Protein AF-A0A7C7J373-F1 (afdb_monomer)

Secondary structure (DSSP, 8-state):
-PPEEEEEHHHHHHHHSS--S-HHHHHHHHHHHHHHHHHHHT-EEEEE----SS-----------

pLDDT: mean 74.87, std 14.39, range [44.34, 89.94]

Structure (mmCIF, N/CA/C/O backbone):
data_AF-A0A7C7J373-F1
#
_entry.id   AF-A0A7C7J373-F1
#
loop_
_atom_site.group_PDB
_atom_site.id
_atom_site.type_symbol
_atom_site.label_atom_id
_atom_site.label_alt_id
_atom_site.label_comp_id
_atom_site.label_asym_id
_atom_site.label_entity_id
_atom_site.label_seq_id
_atom_site.pdbx_PDB_ins_code
_atom_site.Cartn_x
_atom_site.Cartn_y
_atom_site.Cartn_z
_atom_site.occupancy
_atom_site.B_iso_or_equiv
_atom_site.auth_seq_id
_atom_site.auth_comp_id
_atom_site.auth_asym_id
_atom_site.auth_atom_id
_atom_site.pdbx_PDB_model_num
ATOM 1 N N . MET A 1 1 ? -16.650 -3.122 16.497 1.00 56.84 1 MET A N 1
ATOM 2 C CA . MET A 1 1 ? -15.242 -3.510 16.727 1.00 56.84 1 MET A CA 1
ATOM 3 C C . MET A 1 1 ? -14.428 -3.125 15.499 1.00 56.84 1 MET A C 1
ATOM 5 O O . MET A 1 1 ? -14.828 -3.497 14.403 1.00 56.84 1 MET A O 1
ATOM 9 N N . SER A 1 2 ? -13.354 -2.344 15.654 1.00 68.75 2 SER A N 1
ATOM 10 C CA . SER A 1 2 ? -12.424 -2.053 1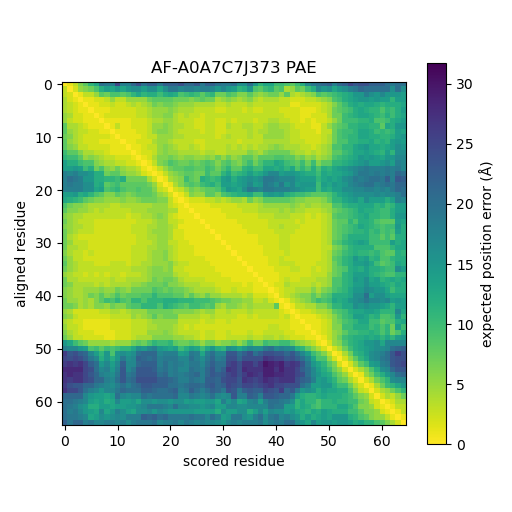4.552 1.00 68.75 2 SER A CA 1
ATOM 11 C C . SER A 1 2 ? -11.390 -3.173 14.489 1.00 68.75 2 SER A C 1
ATOM 13 O O . SER A 1 2 ? -10.685 -3.404 15.469 1.00 68.75 2 SER A O 1
ATOM 15 N N . GLN A 1 3 ? -11.351 -3.905 13.378 1.00 81.06 3 GLN A N 1
ATOM 16 C CA . GLN A 1 3 ? -10.374 -4.969 13.158 1.00 81.06 3 GLN A CA 1
ATOM 17 C C . GLN A 1 3 ? -9.141 -4.387 12.466 1.00 81.06 3 GLN A C 1
ATOM 19 O O . GLN A 1 3 ? -9.268 -3.512 11.603 1.00 81.06 3 GLN A O 1
ATOM 24 N N . LYS A 1 4 ? -7.958 -4.873 12.849 1.00 86.38 4 LYS A N 1
ATOM 25 C CA . LYS A 1 4 ? -6.715 -4.598 12.127 1.00 86.38 4 LYS A CA 1
ATOM 26 C C . LYS A 1 4 ? -6.468 -5.737 11.151 1.00 86.38 4 LYS A C 1
ATOM 28 O O . LYS A 1 4 ? -6.473 -6.894 11.561 1.00 86.38 4 LYS A O 1
ATOM 33 N N . LEU A 1 5 ? -6.268 -5.405 9.884 1.00 87.62 5 LEU A N 1
ATOM 34 C CA . LEU A 1 5 ? -5.988 -6.366 8.828 1.00 87.62 5 LEU A CA 1
ATOM 35 C C . LEU A 1 5 ? -4.595 -6.093 8.269 1.00 87.62 5 LEU A C 1
ATOM 37 O O . LEU A 1 5 ? -4.313 -4.972 7.848 1.00 87.62 5 LEU A O 1
ATOM 41 N N . ILE A 1 6 ? -3.746 -7.117 8.280 1.00 89.12 6 ILE A N 1
ATOM 42 C CA . ILE A 1 6 ? -2.409 -7.085 7.684 1.00 89.12 6 ILE A CA 1
ATOM 43 C C . ILE A 1 6 ? -2.462 -7.940 6.420 1.00 89.12 6 ILE A C 1
ATOM 45 O O . ILE A 1 6 ? -2.945 -9.071 6.467 1.00 89.12 6 I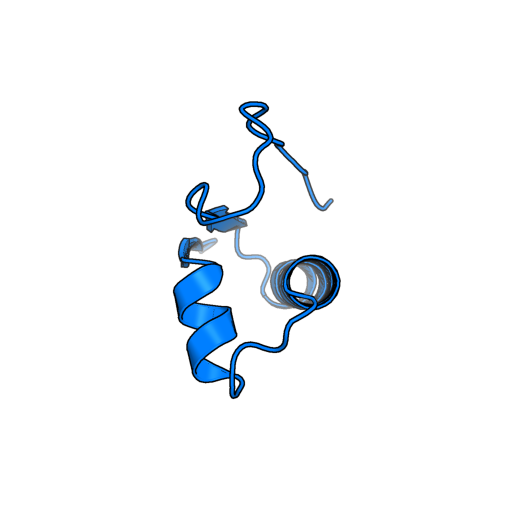LE A O 1
ATOM 49 N N . ILE A 1 7 ? -2.024 -7.379 5.297 1.00 87.25 7 ILE A N 1
ATOM 50 C CA . ILE A 1 7 ? -2.123 -7.990 3.969 1.00 87.25 7 ILE A CA 1
ATOM 51 C C . ILE A 1 7 ? -0.735 -8.031 3.327 1.00 87.25 7 ILE A C 1
ATOM 53 O O . ILE A 1 7 ? -0.037 -7.019 3.325 1.00 87.25 7 ILE A O 1
ATOM 57 N N . ASP A 1 8 ? -0.376 -9.169 2.735 1.00 87.19 8 ASP A N 1
ATOM 58 C CA . ASP A 1 8 ? 0.751 -9.280 1.803 1.00 87.19 8 ASP A CA 1
ATOM 59 C C . ASP A 1 8 ? 0.330 -8.743 0.426 1.00 87.19 8 ASP A C 1
ATOM 61 O O . ASP A 1 8 ? -0.562 -9.288 -0.238 1.00 87.19 8 ASP A O 1
ATOM 65 N N . GLY A 1 9 ? 0.947 -7.637 0.017 1.00 86.69 9 GLY A N 1
ATOM 66 C CA . GLY A 1 9 ? 0.621 -6.928 -1.210 1.00 86.69 9 GLY A CA 1
ATOM 67 C C . GLY A 1 9 ? 0.945 -7.722 -2.474 1.00 86.69 9 GLY A C 1
ATOM 68 O O . GLY A 1 9 ? 0.138 -7.721 -3.403 1.00 86.69 9 GLY A O 1
ATOM 69 N N . TYR A 1 10 ? 2.066 -8.448 -2.517 1.00 83.12 10 TYR A N 1
ATOM 70 C CA . TYR A 1 10 ? 2.451 -9.208 -3.713 1.00 83.12 10 TYR A CA 1
ATOM 71 C C . TYR A 1 10 ? 1.627 -10.471 -3.872 1.00 83.12 10 TYR A C 1
ATOM 73 O O . TYR A 1 10 ? 1.263 -10.823 -4.995 1.00 83.12 10 TYR A O 1
ATOM 81 N N . ASN A 1 11 ? 1.272 -11.122 -2.763 1.00 85.88 11 ASN A N 1
ATOM 82 C CA . ASN A 1 11 ? 0.352 -12.248 -2.821 1.00 85.88 11 ASN A CA 1
ATOM 83 C C . ASN A 1 11 ? -1.007 -11.810 -3.390 1.00 85.88 11 ASN A C 1
ATOM 85 O O . ASN A 1 11 ? -1.537 -12.445 -4.301 1.00 85.88 11 ASN A O 1
ATOM 89 N N . LEU A 1 12 ? -1.526 -10.668 -2.926 1.00 86.31 12 LEU A N 1
ATOM 90 C CA . LEU A 1 12 ? -2.794 -10.127 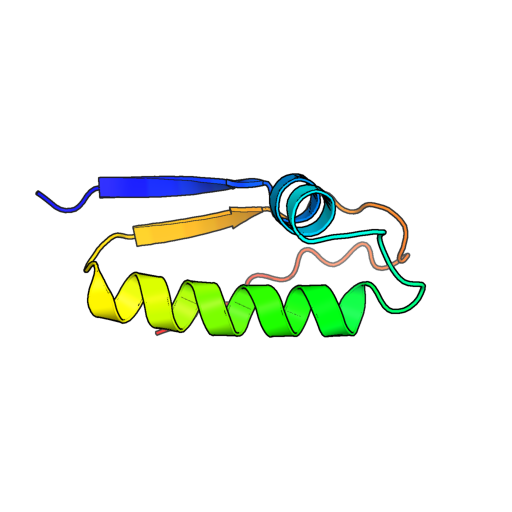-3.408 1.00 86.31 12 LEU A CA 1
ATOM 91 C C . LEU A 1 12 ? -2.737 -9.692 -4.883 1.00 86.31 12 LEU A C 1
ATOM 93 O O . LEU A 1 12 ? -3.711 -9.896 -5.608 1.00 86.31 12 LEU A O 1
ATOM 97 N N . LEU A 1 13 ? -1.609 -9.140 -5.343 1.00 83.62 13 LEU A N 1
ATOM 98 C CA . LEU A 1 13 ? -1.381 -8.847 -6.764 1.00 83.62 13 LEU A CA 1
ATOM 99 C C . LEU A 1 13 ? -1.317 -10.127 -7.608 1.00 83.62 13 LEU A C 1
ATOM 101 O O . LEU A 1 13 ? -1.949 -10.195 -8.659 1.00 83.62 13 LEU A O 1
ATOM 105 N N . GLY A 1 14 ? -0.630 -11.167 -7.129 1.00 79.62 14 GLY A N 1
ATOM 106 C CA . GLY A 1 14 ? -0.518 -12.452 -7.825 1.00 79.62 14 GLY A CA 1
ATOM 107 C C . GLY A 1 14 ? -1.854 -13.184 -7.994 1.00 79.62 14 GLY A C 1
ATOM 108 O O . GLY A 1 14 ? -2.047 -13.891 -8.980 1.00 79.62 14 GLY A O 1
ATOM 109 N N . VAL A 1 15 ? -2.808 -12.981 -7.078 1.00 81.44 15 VAL A N 1
ATOM 110 C CA . VAL A 1 15 ? -4.173 -13.532 -7.192 1.00 81.44 15 VAL A CA 1
ATOM 111 C C . VAL A 1 15 ? -5.013 -12.795 -8.248 1.00 81.44 15 VAL A C 1
ATOM 113 O O . VAL A 1 15 ? -5.955 -13.370 -8.792 1.00 81.44 15 VAL A O 1
ATOM 116 N N . ARG A 1 16 ? -4.692 -11.534 -8.572 1.00 74.19 16 ARG A N 1
ATOM 117 C CA . ARG A 1 16 ? -5.476 -10.702 -9.507 1.00 74.19 16 ARG A CA 1
ATOM 118 C C . ARG A 1 16 ? -5.198 -10.979 -10.982 1.00 74.19 16 ARG A C 1
ATOM 120 O O . ARG A 1 16 ? -6.008 -10.597 -11.824 1.00 74.19 16 ARG A O 1
ATOM 127 N N . GLY A 1 17 ? -4.103 -11.656 -11.306 1.00 70.38 17 GLY A N 1
ATOM 128 C CA . GLY A 1 17 ? -3.763 -12.009 -12.678 1.00 70.38 17 GLY A CA 1
ATOM 129 C C . GLY A 1 17 ? -2.262 -12.205 -12.876 1.00 70.38 17 GLY A C 1
ATOM 130 O O . GLY A 1 17 ? -1.488 -12.063 -11.929 1.00 70.38 17 GLY A O 1
ATOM 131 N N . PRO A 1 18 ? -1.828 -12.544 -14.104 1.00 65.31 18 PRO A N 1
ATOM 132 C CA . PRO A 1 18 ? -0.410 -12.660 -14.411 1.00 65.31 18 PRO A CA 1
ATOM 133 C C . PRO A 1 18 ? 0.292 -11.338 -14.092 1.00 65.31 18 PRO A C 1
ATOM 135 O O . PRO A 1 18 ? -0.095 -10.292 -14.613 1.00 65.31 18 PRO A O 1
ATOM 138 N N . ILE A 1 19 ? 1.322 -11.401 -13.245 1.00 63.53 19 ILE A N 1
ATOM 139 C CA . ILE A 1 19 ? 2.141 -10.248 -12.869 1.00 63.53 19 ILE A CA 1
ATOM 140 C C . ILE A 1 19 ? 2.728 -9.656 -14.154 1.00 63.53 19 ILE A C 1
ATOM 142 O O . ILE A 1 19 ? 3.566 -10.272 -14.817 1.00 63.53 19 ILE A O 1
ATOM 146 N N . ARG A 1 20 ? 2.225 -8.483 -14.545 1.00 63.97 20 ARG A N 1
ATOM 147 C CA . ARG A 1 20 ? 2.693 -7.754 -15.724 1.00 63.97 20 ARG A CA 1
ATOM 148 C C . ARG A 1 20 ? 4.030 -7.085 -15.419 1.00 63.97 20 ARG A C 1
ATOM 150 O O . ARG A 1 20 ? 4.394 -6.888 -14.265 1.00 63.97 20 ARG A O 1
ATOM 157 N N . ALA A 1 21 ? 4.753 -6.722 -16.476 1.00 61.59 21 ALA A N 1
ATOM 158 C CA . ALA A 1 21 ? 6.059 -6.072 -16.375 1.00 61.59 21 ALA A CA 1
ATOM 159 C C . ALA A 1 21 ? 6.035 -4.750 -15.574 1.00 61.59 21 ALA A C 1
ATOM 161 O O . ALA A 1 21 ? 7.077 -4.333 -15.081 1.00 61.59 21 ALA A O 1
ATOM 162 N N . ASP A 1 22 ? 4.863 -4.124 -15.416 1.00 70.44 22 ASP A N 1
ATOM 163 C CA . ASP A 1 22 ? 4.681 -2.873 -14.677 1.00 70.44 22 ASP A CA 1
ATOM 164 C C . ASP A 1 22 ? 4.089 -3.113 -13.274 1.00 70.44 22 ASP A C 1
ATOM 166 O O . ASP A 1 22 ? 2.925 -2.828 -12.990 1.00 70.44 22 ASP A O 1
ATOM 170 N N . MET A 1 23 ? 4.899 -3.704 -12.389 1.00 74.25 23 MET A N 1
ATOM 171 C CA . MET A 1 23 ? 4.511 -3.965 -10.993 1.00 74.25 23 MET A CA 1
ATOM 172 C C . MET A 1 23 ? 4.242 -2.685 -10.193 1.00 74.25 23 MET A C 1
ATOM 174 O O . MET A 1 23 ? 3.479 -2.721 -9.229 1.00 74.25 23 MET A O 1
ATOM 178 N N . GLU A 1 24 ? 4.842 -1.561 -10.583 1.00 76.94 24 GLU A N 1
ATOM 179 C CA . GLU A 1 24 ? 4.670 -0.282 -9.895 1.00 76.94 24 GLU A CA 1
ATOM 180 C C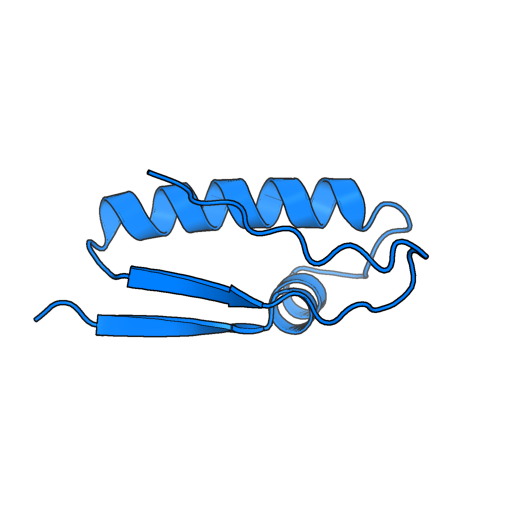 . GLU A 1 24 ? 3.267 0.290 -10.101 1.00 76.94 24 GLU A C 1
ATOM 182 O O . GLU A 1 24 ? 2.613 0.669 -9.127 1.00 76.94 24 GLU A O 1
ATOM 187 N N . GLN A 1 25 ? 2.754 0.279 -11.337 1.00 81.38 25 GLN A N 1
ATOM 188 C CA . GLN A 1 25 ? 1.378 0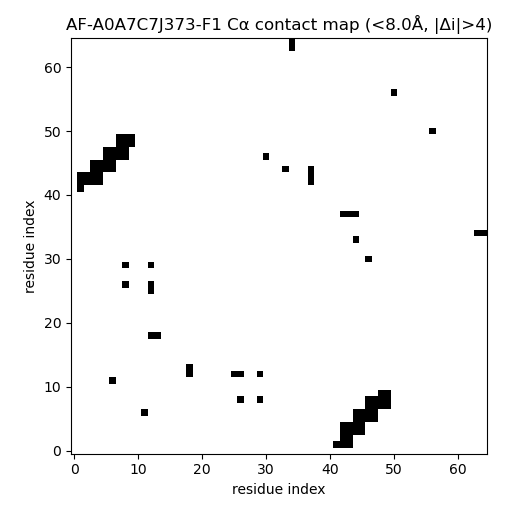.709 -11.606 1.00 81.38 25 GLN A CA 1
ATOM 189 C C . GLN A 1 25 ? 0.349 -0.161 -10.875 1.00 81.38 25 GLN A C 1
ATOM 191 O O . GLN A 1 25 ? -0.575 0.364 -10.248 1.00 81.38 25 GLN A O 1
ATOM 196 N N . GLU A 1 26 ? 0.536 -1.481 -10.893 1.00 81.56 26 GLU A N 1
ATOM 197 C CA . GLU A 1 26 ? -0.338 -2.431 -10.194 1.00 81.56 26 GLU A CA 1
ATOM 198 C C . GLU A 1 26 ? -0.297 -2.219 -8.671 1.00 81.56 26 GLU A C 1
ATOM 200 O O . GLU A 1 26 ? -1.339 -2.218 -8.006 1.00 81.56 26 GLU A O 1
ATOM 205 N N . ARG A 1 27 ? 0.890 -1.949 -8.107 1.00 84.31 27 ARG A N 1
ATOM 206 C CA . ARG A 1 27 ? 1.061 -1.589 -6.692 1.00 84.31 27 ARG A CA 1
ATOM 207 C C . ARG A 1 27 ? 0.281 -0.325 -6.343 1.00 84.31 27 ARG A C 1
ATOM 209 O O . ARG A 1 27 ? -0.493 -0.330 -5.385 1.00 84.31 27 ARG A O 1
ATOM 216 N N . THR A 1 28 ? 0.452 0.749 -7.113 1.00 84.81 28 THR A N 1
ATOM 217 C CA . THR A 1 28 ? -0.261 2.014 -6.887 1.00 84.81 28 THR A CA 1
ATOM 218 C C . THR A 1 28 ? -1.773 1.822 -6.976 1.00 84.81 28 THR A C 1
ATOM 220 O O . THR A 1 28 ? -2.509 2.293 -6.105 1.00 84.81 28 THR A O 1
ATOM 223 N N . GLN A 1 29 ? -2.252 1.084 -7.978 1.00 87.06 29 GLN A N 1
ATOM 224 C CA . GLN A 1 29 ? -3.674 0.789 -8.120 1.00 87.06 29 GLN A CA 1
ATOM 225 C C . GLN A 1 29 ? -4.213 -0.005 -6.920 1.00 87.06 29 GLN A C 1
ATOM 227 O O . GLN A 1 29 ? -5.270 0.336 -6.378 1.00 87.06 29 GLN A O 1
ATOM 232 N N . LEU A 1 30 ? -3.470 -1.012 -6.450 1.00 87.38 30 LEU A N 1
ATOM 233 C CA . LEU A 1 30 ? -3.848 -1.798 -5.279 1.00 87.38 30 LEU A CA 1
ATOM 234 C C . LEU A 1 30 ? -3.958 -0.930 -4.016 1.00 87.38 30 LEU A C 1
ATOM 236 O O . LEU A 1 30 ? -4.939 -1.048 -3.279 1.00 87.38 30 LEU A O 1
ATOM 240 N N . ILE A 1 31 ? -3.003 -0.025 -3.786 1.00 88.00 31 ILE A N 1
ATOM 241 C CA . ILE A 1 31 ? -3.031 0.917 -2.656 1.00 88.00 31 ILE A CA 1
ATOM 242 C C . ILE A 1 31 ? -4.297 1.786 -2.708 1.00 88.00 31 ILE A C 1
ATOM 244 O O . ILE A 1 31 ? -5.009 1.897 -1.707 1.00 88.00 31 ILE A O 1
ATOM 248 N N . HIS A 1 32 ? -4.636 2.349 -3.872 1.00 89.62 32 HIS A N 1
ATOM 249 C CA . HIS A 1 32 ? -5.847 3.162 -4.035 1.00 89.62 32 HIS A CA 1
ATOM 250 C C . HIS A 1 32 ? -7.134 2.380 -3.741 1.00 89.62 32 HIS A C 1
ATOM 252 O O . HIS A 1 32 ? -8.054 2.890 -3.090 1.00 89.62 32 HIS A O 1
ATOM 258 N N . GLU A 1 33 ? -7.224 1.137 -4.203 1.00 88.94 33 GLU A N 1
ATOM 259 C CA . GLU A 1 33 ? -8.390 0.292 -3.955 1.00 88.94 33 GLU A CA 1
ATOM 260 C C . GLU A 1 33 ? -8.524 -0.100 -2.481 1.00 88.94 33 GLU A C 1
ATOM 262 O O . GLU A 1 33 ? -9.631 -0.056 -1.931 1.00 88.94 33 GLU A O 1
ATOM 267 N N . LEU A 1 34 ? -7.408 -0.420 -1.822 1.00 88.75 34 LEU A N 1
ATOM 268 C CA . LEU A 1 34 ? -7.381 -0.746 -0.399 1.00 88.75 34 LEU A CA 1
ATOM 269 C C . LEU A 1 34 ? -7.695 0.475 0.471 1.00 88.75 34 LEU A C 1
ATOM 271 O O . LEU A 1 34 ? -8.428 0.331 1.449 1.00 88.75 34 LEU A O 1
ATOM 275 N N . GLY A 1 35 ? -7.272 1.677 0.070 1.00 87.44 35 GLY A N 1
ATOM 276 C CA . GLY A 1 35 ? -7.711 2.931 0.688 1.00 87.44 35 GLY A CA 1
ATOM 277 C C . GLY A 1 35 ? -9.234 3.086 0.629 1.00 87.44 35 GLY A C 1
ATOM 278 O O . GLY A 1 35 ? -9.895 3.226 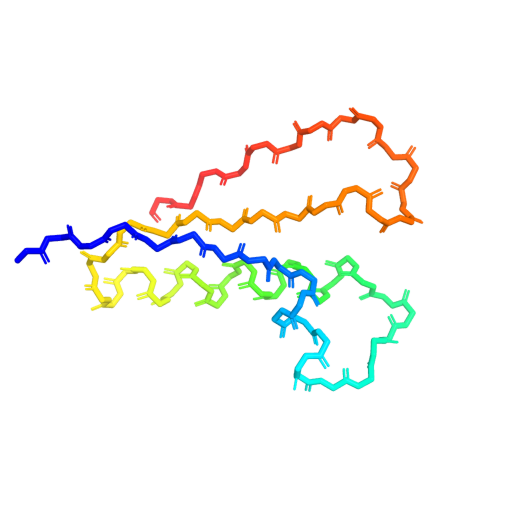1.657 1.00 87.44 35 GLY A O 1
ATOM 279 N N . ARG A 1 36 ? -9.834 2.919 -0.561 1.00 88.31 36 ARG A N 1
ATOM 280 C CA . ARG A 1 36 ? -11.303 2.952 -0.725 1.00 88.31 36 ARG A CA 1
ATOM 281 C C . ARG A 1 36 ? -12.017 1.855 0.070 1.00 88.31 36 ARG A C 1
ATOM 283 O O . ARG A 1 36 ? -13.179 2.027 0.449 1.00 88.31 36 ARG A O 1
ATOM 290 N N . TYR A 1 37 ? -11.385 0.703 0.269 1.00 86.81 37 TYR A N 1
ATOM 291 C CA . TYR A 1 37 ? -11.925 -0.376 1.093 1.00 86.81 37 TYR A CA 1
ATOM 292 C C . TYR A 1 37 ? -11.874 -0.027 2.587 1.00 86.81 37 TYR A C 1
ATOM 294 O O . TYR A 1 37 ? -12.880 -0.195 3.284 1.00 86.81 37 TYR A O 1
ATOM 302 N N . ALA A 1 38 ? -10.753 0.528 3.058 1.00 85.44 38 ALA A N 1
ATOM 303 C CA . ALA A 1 38 ? -10.557 0.971 4.435 1.00 85.44 38 ALA A CA 1
ATOM 304 C C . ALA A 1 38 ? -11.601 2.020 4.846 1.00 85.44 38 ALA A C 1
ATOM 306 O O . ALA A 1 38 ? -12.265 1.848 5.874 1.00 85.44 38 ALA A O 1
ATOM 307 N N . THR A 1 39 ? -11.849 3.028 3.997 1.00 83.19 39 THR A N 1
ATOM 308 C CA . THR A 1 39 ? -12.862 4.067 4.251 1.00 83.19 39 THR A CA 1
ATOM 309 C C . THR A 1 39 ? -14.269 3.479 4.394 1.00 83.19 39 THR A C 1
ATOM 311 O O . THR A 1 39 ? -15.030 3.883 5.271 1.00 83.19 39 THR A O 1
ATOM 314 N N . ARG A 1 40 ? -14.631 2.487 3.565 1.00 86.25 40 ARG A N 1
ATOM 315 C CA . ARG A 1 40 ? -15.970 1.870 3.596 1.00 86.25 40 ARG A CA 1
ATOM 316 C C . ARG A 1 40 ? -16.176 0.927 4.775 1.00 86.25 40 ARG A C 1
ATOM 318 O O . ARG A 1 40 ? -17.279 0.853 5.307 1.00 86.25 40 ARG A O 1
ATOM 325 N N . ARG A 1 41 ? -15.150 0.161 5.155 1.00 84.00 41 ARG A N 1
ATOM 326 C CA . ARG A 1 41 ? -15.266 -0.896 6.174 1.00 84.00 41 ARG A CA 1
ATOM 327 C C . ARG A 1 41 ? -14.896 -0.436 7.585 1.00 84.00 41 ARG A C 1
ATOM 329 O O . ARG A 1 41 ? -15.191 -1.157 8.533 1.00 84.00 41 ARG A O 1
ATOM 336 N N . ARG A 1 42 ? -14.300 0.757 7.743 1.00 82.25 42 ARG A N 1
ATOM 337 C CA . ARG A 1 42 ? -13.826 1.304 9.033 1.00 82.25 42 ARG A CA 1
ATOM 338 C C . ARG A 1 42 ? -12.907 0.317 9.773 1.00 82.25 42 ARG A C 1
ATOM 340 O O . ARG A 1 42 ? -12.999 0.151 10.989 1.00 82.25 42 ARG A O 1
ATOM 347 N N . HIS A 1 43 ? -12.057 -0.375 9.018 1.00 81.75 43 HIS A N 1
ATOM 348 C CA . HIS A 1 43 ? -11.007 -1.258 9.526 1.00 81.75 43 HIS A CA 1
ATOM 349 C C . HIS A 1 43 ? -9.653 -0.604 9.287 1.00 81.75 43 HIS A C 1
ATOM 351 O O . HIS A 1 43 ? -9.472 0.091 8.287 1.00 81.75 43 HIS A O 1
ATOM 357 N N . GLN A 1 44 ? -8.701 -0.840 10.185 1.00 84.38 44 GLN A N 1
ATOM 358 C CA . GLN A 1 44 ? -7.329 -0.403 9.968 1.00 84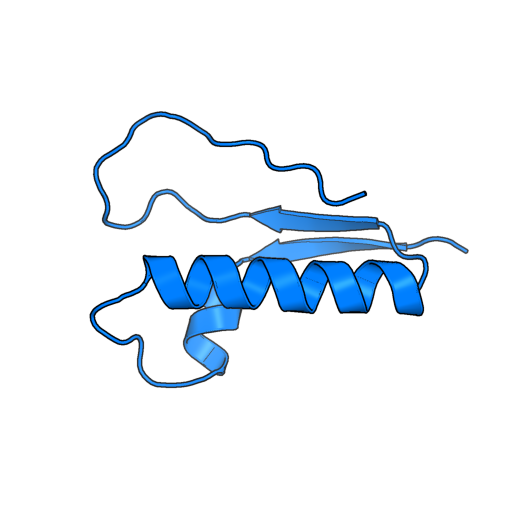.38 44 GLN A CA 1
ATOM 359 C C . GLN A 1 44 ? -6.649 -1.420 9.048 1.00 84.38 44 GLN A C 1
ATOM 361 O O . GLN A 1 44 ? -6.492 -2.579 9.431 1.00 84.38 44 GLN A O 1
ATOM 366 N N . LEU A 1 45 ? -6.276 -1.000 7.840 1.00 88.81 45 LEU A N 1
ATOM 367 C CA . LEU A 1 45 ? -5.538 -1.834 6.896 1.00 88.81 45 LEU A CA 1
ATOM 368 C C . LEU A 1 45 ? -4.056 -1.467 6.914 1.00 88.81 45 LEU A C 1
ATOM 370 O O . LEU A 1 45 ? -3.703 -0.291 6.873 1.00 88.81 45 LEU A O 1
ATOM 374 N N . ILE A 1 46 ? -3.208 -2.489 6.948 1.00 89.94 46 ILE A N 1
ATOM 375 C CA . ILE A 1 46 ? -1.763 -2.393 6.762 1.00 89.94 46 ILE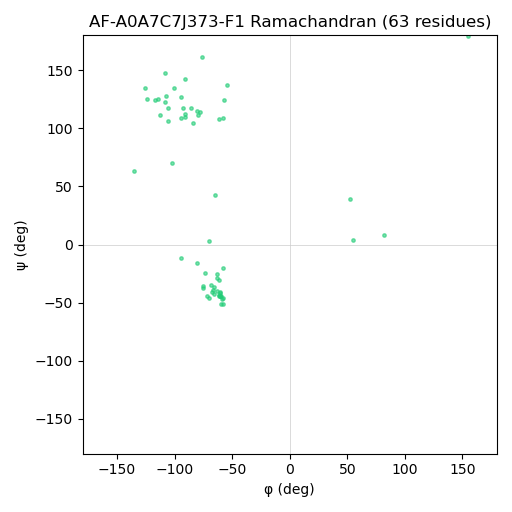 A CA 1
ATOM 376 C C . ILE A 1 46 ? -1.417 -3.327 5.608 1.00 89.94 46 ILE A C 1
ATOM 378 O O . ILE A 1 46 ? -1.766 -4.507 5.633 1.00 89.94 46 ILE A O 1
ATOM 382 N N . VAL A 1 47 ? -0.757 -2.790 4.590 1.00 88.56 47 VAL A N 1
ATOM 383 C CA . VAL A 1 47 ? -0.345 -3.545 3.406 1.00 88.56 47 VAL A CA 1
ATOM 384 C C . VAL A 1 47 ? 1.168 -3.574 3.394 1.00 88.56 47 VAL A C 1
ATOM 386 O O . VAL A 1 47 ? 1.798 -2.522 3.474 1.00 88.56 47 VAL A O 1
ATOM 389 N N . VAL A 1 48 ? 1.736 -4.772 3.328 1.00 87.50 48 VAL A N 1
ATOM 390 C CA . VAL A 1 48 ? 3.181 -4.986 3.316 1.00 87.50 48 VAL A CA 1
ATOM 391 C C . VAL A 1 48 ? 3.584 -5.430 1.921 1.00 87.50 48 VAL A C 1
ATOM 393 O O . VAL A 1 48 ? 3.082 -6.429 1.411 1.00 87.50 48 VAL A O 1
ATOM 396 N N . PHE A 1 49 ? 4.491 -4.677 1.313 1.00 83.75 49 PHE A N 1
ATOM 397 C CA . PHE A 1 49 ? 5.162 -5.046 0.076 1.00 83.75 49 PHE A CA 1
ATOM 398 C C . PHE A 1 49 ? 6.593 -5.458 0.451 1.00 83.75 49 PHE A C 1
ATOM 400 O O . PHE A 1 49 ? 7.393 -4.607 0.828 1.00 83.75 49 PHE A O 1
ATOM 407 N N . ASP A 1 50 ? 6.887 -6.762 0.414 1.00 73.25 50 ASP A N 1
ATOM 408 C CA . ASP A 1 50 ? 8.256 -7.308 0.470 1.00 73.25 50 ASP A CA 1
ATOM 409 C C . ASP A 1 50 ? 9.095 -6.661 -0.648 1.00 73.25 50 ASP A C 1
ATOM 411 O O . ASP A 1 50 ? 8.589 -6.486 -1.745 1.00 73.25 50 ASP A O 1
ATOM 415 N N . GLY A 1 51 ? 10.346 -6.264 -0.406 1.00 64.94 51 GLY A N 1
ATOM 416 C CA . GLY A 1 51 ? 11.210 -5.580 -1.384 1.00 64.94 51 GLY A CA 1
ATOM 417 C C . GLY A 1 51 ? 11.609 -6.398 -2.629 1.00 64.94 51 GLY A C 1
ATOM 418 O O . GLY A 1 51 ? 12.765 -6.353 -3.057 1.00 64.94 51 GLY A O 1
ATOM 419 N N . TRP A 1 52 ? 10.695 -7.148 -3.243 1.00 57.88 52 TRP A N 1
ATOM 420 C CA . TRP A 1 52 ? 10.974 -7.998 -4.382 1.00 57.88 52 TRP A CA 1
ATOM 421 C C . TRP A 1 52 ? 11.042 -7.204 -5.699 1.00 57.88 52 TRP A C 1
ATOM 423 O O . TRP A 1 52 ? 10.043 -6.764 -6.267 1.00 57.88 52 TRP A O 1
ATOM 433 N N . LYS A 1 53 ? 12.276 -7.147 -6.219 1.00 54.84 53 LYS A N 1
ATOM 434 C CA . LYS A 1 53 ? 12.718 -6.885 -7.607 1.00 54.84 53 LYS A CA 1
ATOM 435 C C . LYS A 1 53 ? 12.841 -5.464 -8.170 1.00 54.84 53 LYS A C 1
ATOM 437 O O . LYS A 1 53 ? 13.242 -5.365 -9.329 1.00 54.84 53 LYS A O 1
ATOM 442 N N . SER A 1 54 ? 12.709 -4.403 -7.379 1.00 49.56 54 SER A N 1
ATOM 443 C CA . SER A 1 54 ? 13.053 -3.050 -7.859 1.00 49.56 54 SER A CA 1
ATOM 444 C C . SER A 1 54 ? 13.858 -2.239 -6.844 1.00 49.56 54 SER A C 1
ATOM 446 O O . SER A 1 54 ? 13.392 -1.222 -6.364 1.00 49.56 54 SER A O 1
ATOM 448 N N . GLY A 1 55 ? 15.067 -2.708 -6.517 1.00 45.88 55 GLY A N 1
ATOM 449 C CA . GLY A 1 55 ? 16.289 -1.889 -6.412 1.00 45.88 55 GLY A CA 1
ATOM 450 C C . GLY A 1 55 ? 16.366 -0.643 -5.518 1.00 45.88 55 GLY A C 1
ATOM 451 O O . GLY A 1 55 ? 17.418 -0.011 -5.549 1.00 45.88 55 GLY A O 1
ATOM 452 N N . ASP A 1 56 ? 15.351 -0.281 -4.738 1.00 47.22 56 ASP A N 1
ATOM 453 C CA . ASP A 1 56 ? 15.410 0.872 -3.841 1.00 47.22 56 ASP A CA 1
ATOM 454 C C . ASP A 1 56 ? 15.376 0.394 -2.378 1.00 47.22 56 ASP A C 1
ATOM 456 O O . ASP A 1 56 ? 14.366 -0.156 -1.935 1.00 47.22 56 ASP A O 1
ATOM 460 N N . PRO A 1 57 ? 16.471 0.543 -1.606 1.00 47.94 57 PRO A N 1
ATOM 461 C CA . PRO A 1 57 ? 16.531 0.138 -0.199 1.00 47.94 57 PRO A CA 1
ATOM 462 C C . PRO A 1 57 ? 15.678 1.026 0.726 1.00 47.94 57 PRO A C 1
ATOM 464 O O . PRO A 1 57 ? 15.705 0.849 1.944 1.00 47.94 57 PRO A O 1
ATOM 467 N N . CYS A 1 58 ? 14.944 1.996 0.175 1.00 44.34 58 CYS A N 1
ATOM 468 C CA . CYS A 1 58 ? 14.092 2.900 0.932 1.00 44.34 58 CYS A CA 1
ATOM 469 C C . CYS A 1 58 ? 12.721 2.266 1.207 1.00 44.34 58 CYS A C 1
ATOM 471 O O . CYS A 1 58 ? 11.845 2.210 0.343 1.00 44.34 58 CYS A O 1
ATOM 473 N N . GLU A 1 59 ? 12.519 1.833 2.450 1.00 49.16 59 GLU A N 1
ATOM 474 C CA . GLU A 1 59 ? 11.213 1.455 2.988 1.00 49.16 59 GLU A CA 1
ATOM 475 C C . GLU A 1 59 ? 10.268 2.673 2.953 1.00 49.16 59 GLU A C 1
ATOM 477 O O . GLU A 1 59 ? 10.439 3.653 3.680 1.00 49.16 59 GLU A O 1
ATOM 482 N N . GLY A 1 60 ? 9.291 2.654 2.045 1.00 57.09 60 GLY A N 1
ATOM 483 C CA . GLY A 1 60 ? 8.324 3.735 1.875 1.00 57.09 60 GLY A CA 1
ATOM 484 C C . GLY A 1 60 ? 7.078 3.516 2.728 1.00 57.09 60 GLY A C 1
ATOM 485 O O . GLY A 1 60 ? 6.279 2.628 2.441 1.00 57.09 60 GLY A O 1
ATOM 486 N N . GLN A 1 61 ? 6.858 4.358 3.739 1.00 56.41 61 GLN A N 1
ATOM 487 C CA . GLN A 1 61 ? 5.601 4.372 4.488 1.00 56.41 61 GLN A CA 1
ATOM 488 C C . GLN A 1 61 ? 4.622 5.370 3.856 1.00 56.41 61 G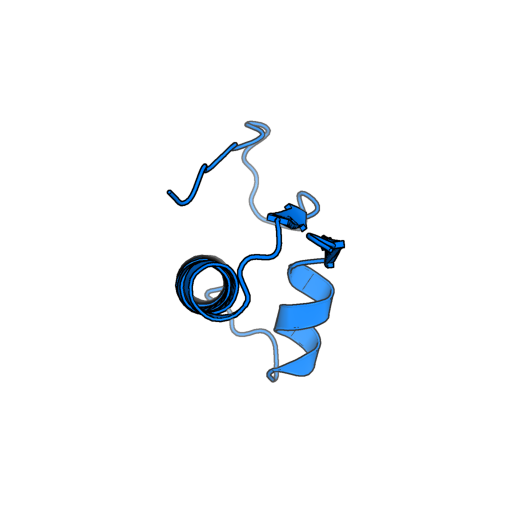LN A C 1
ATOM 490 O O . GLN A 1 61 ? 4.795 6.583 3.963 1.00 56.41 61 GLN A O 1
ATOM 495 N N . GLN A 1 62 ? 3.557 4.869 3.227 1.00 59.19 62 GLN A N 1
ATOM 496 C CA . GLN A 1 62 ? 2.445 5.697 2.756 1.00 59.19 62 GLN A CA 1
ATOM 497 C C . GLN A 1 62 ? 1.227 5.514 3.663 1.00 59.19 62 GLN A C 1
ATOM 499 O O . GLN A 1 62 ? 0.676 4.422 3.786 1.00 59.19 62 GLN A O 1
ATOM 504 N N . SER A 1 63 ? 0.808 6.606 4.306 1.00 56.09 63 SER A N 1
ATOM 505 C CA . SER A 1 63 ? -0.419 6.659 5.101 1.00 56.09 63 SER A CA 1
ATOM 506 C C . SER A 1 63 ? -1.563 7.147 4.220 1.00 56.09 63 SER A C 1
ATOM 508 O O . SER A 1 63 ? -1.530 8.272 3.727 1.00 56.09 63 SER A O 1
ATOM 510 N N . ILE A 1 64 ? -2.575 6.305 4.029 1.00 54.53 64 ILE A N 1
ATOM 511 C CA . ILE A 1 64 ? -3.812 6.662 3.328 1.00 54.53 64 ILE A CA 1
ATOM 512 C C . ILE A 1 64 ? -4.818 7.090 4.402 1.00 54.53 64 ILE A C 1
ATOM 514 O O . ILE A 1 64 ? -5.234 6.257 5.210 1.00 54.53 64 ILE A O 1
ATOM 518 N N . ALA A 1 65 ? -5.112 8.392 4.464 1.00 46.75 65 ALA A N 1
ATOM 519 C CA . ALA A 1 65 ? -6.101 8.982 5.373 1.00 46.75 65 ALA A CA 1
ATOM 520 C C . ALA A 1 65 ? -7.535 8.785 4.859 1.00 46.75 65 ALA A C 1
ATOM 522 O O . ALA A 1 65 ? -7.732 8.844 3.623 1.00 46.75 65 ALA A O 1
#

Nearest PDB structures (foldseek):
  3add-assembly1_B  TM=5.751E-01  e=2.292E+00  Methanocaldococcus jannaschii DSM 2661
  6cv6-assembly3_G  TM=5.226E-01  e=2.818E+00  Paraburkholderia phymatum STM815
  7owe-assembly1_E  TM=5.145E-01  e=4.889E+00  Candidatus Odinarchaeum yellowstonii

Mean predicted aligned error: 8.91 Å

Sequence (65 aa):
MSQKLIIDGYNLLGVRGPIRADMEQERTQLIHELGRYATRRRHQLIVVFDGWKSGDPCEGQQSIA

Radius of gyration: 12.47 Å; Cα contacts (8 Å, |Δi|>4): 47; chains: 1; bounding box: 32×22×33 Å

Foldseek 3Di:
DAAEEEEEQVVVLVVVDDCDPCVVVSSVVSVVVVLVVCVVPVHHYHYDYDPPDDDDPDDDDDDRD

Solvent-accessible surface area (backbone atoms only — not comparable to full-atom values): 4314 Å² total; per-residue (Å²): 135,74,51,78,45,81,42,60,44,60,63,57,50,54,74,73,43,84,83,57,97,58,57,65,62,54,48,54,51,49,52,55,52,50,46,59,46,30,71,74,68,62,33,52,75,43,76,46,71,76,90,79,87,69,95,61,93,70,85,79,87,83,86,80,130